Protein AF-A0A955I4R4-F1 (afdb_monomer_lite)

Sequence (77 aa):
MRDKAIPFWDDILLFSAQVQAYTKLGYLALDWVITKNGPKLLEINARAGLEIQNVNLVPLDSRLRKIEDIKILTPEK

Radius of gyration: 13.94 Å; chains: 1; bounding box: 35×22×33 Å

pLDDT: mean 88.43, std 9.01, range [50.09, 97.25]

Structure (mmCIF, N/CA/C/O backbone):
data_AF-A0A955I4R4-F1
#
_entry.id   AF-A0A955I4R4-F1
#
loop_
_atom_site.group_PDB
_atom_site.id
_atom_site.type_symbol
_atom_site.label_atom_id
_atom_site.label_alt_id
_atom_site.label_comp_id
_atom_site.label_asym_id
_atom_site.label_entity_id
_atom_site.label_seq_id
_atom_site.pdbx_PDB_ins_code
_atom_site.Cartn_x
_atom_site.Cartn_y
_atom_site.Cartn_z
_atom_site.occupancy
_atom_site.B_iso_or_equiv
_atom_site.auth_seq_id
_atom_site.auth_comp_id
_atom_site.auth_asym_id
_atom_site.auth_atom_id
_atom_site.pdbx_PDB_model_num
ATOM 1 N N . MET A 1 1 ? -1.063 -7.703 -21.008 1.00 54.81 1 MET A N 1
ATOM 2 C CA . MET A 1 1 ? -0.319 -7.737 -19.728 1.00 54.81 1 MET A CA 1
ATOM 3 C C . MET A 1 1 ? -0.329 -9.110 -19.042 1.00 54.81 1 MET A C 1
ATOM 5 O O . MET A 1 1 ? 0.116 -9.185 -17.911 1.00 54.81 1 MET A O 1
ATOM 9 N N . ARG A 1 2 ? -0.784 -10.201 -19.684 1.00 50.09 2 ARG A N 1
ATOM 10 C CA . ARG A 1 2 ? -1.010 -11.485 -18.992 1.00 50.09 2 ARG A CA 1
ATOM 11 C C . ARG A 1 2 ? 0.259 -12.230 -18.533 1.00 50.09 2 ARG A C 1
ATOM 13 O O . ARG A 1 2 ? 0.127 -13.102 -17.691 1.00 50.09 2 ARG A O 1
ATOM 20 N N . ASP A 1 3 ? 1.451 -11.802 -18.961 1.00 60.81 3 ASP A N 1
ATOM 21 C CA . ASP A 1 3 ? 2.708 -12.532 -18.701 1.00 60.81 3 ASP A CA 1
ATOM 22 C C . ASP A 1 3 ? 3.818 -11.682 -18.051 1.00 60.81 3 ASP A C 1
ATOM 24 O O . ASP A 1 3 ? 4.995 -12.027 -18.126 1.00 60.81 3 ASP A O 1
ATOM 28 N N . LYS A 1 4 ? 3.486 -10.535 -17.441 1.00 70.88 4 LYS A N 1
ATOM 29 C CA . LYS A 1 4 ? 4.474 -9.713 -16.720 1.00 70.88 4 LYS A CA 1
ATOM 30 C C . LYS A 1 4 ? 4.165 -9.710 -15.229 1.00 70.88 4 LYS A C 1
ATOM 32 O O . LYS A 1 4 ? 3.229 -9.042 -14.800 1.00 70.88 4 LYS A O 1
ATOM 37 N N . ALA A 1 5 ? 4.967 -10.443 -14.461 1.00 85.19 5 ALA A N 1
ATOM 38 C CA . ALA A 1 5 ? 4.972 -10.334 -13.009 1.00 85.19 5 ALA A CA 1
ATOM 39 C C . ALA A 1 5 ? 5.474 -8.941 -12.603 1.00 85.19 5 ALA A C 1
ATOM 41 O O . ALA A 1 5 ? 6.449 -8.436 -13.167 1.00 85.19 5 ALA A O 1
ATOM 42 N N . ILE A 1 6 ? 4.800 -8.320 -11.639 1.00 89.56 6 ILE A N 1
ATOM 43 C CA . ILE A 1 6 ? 5.259 -7.069 -11.036 1.00 89.56 6 ILE A CA 1
ATOM 44 C C . ILE A 1 6 ? 6.406 -7.428 -10.075 1.00 89.56 6 ILE A C 1
ATOM 46 O O . ILE A 1 6 ? 6.203 -8.263 -9.193 1.00 89.56 6 ILE A O 1
ATOM 50 N N . PRO A 1 7 ? 7.616 -6.860 -10.230 1.00 93.00 7 PRO A N 1
ATOM 51 C CA . PRO A 1 7 ? 8.714 -7.114 -9.300 1.00 93.00 7 PRO A CA 1
ATOM 52 C C . PRO A 1 7 ? 8.351 -6.712 -7.866 1.00 93.00 7 PRO A C 1
ATOM 54 O O . PRO A 1 7 ? 7.665 -5.711 -7.670 1.00 93.00 7 PRO A O 1
ATOM 57 N N . PHE A 1 8 ? 8.863 -7.452 -6.877 1.00 94.69 8 PHE A N 1
ATOM 58 C CA . PHE A 1 8 ? 8.644 -7.187 -5.443 1.00 94.69 8 PHE A CA 1
ATOM 59 C C . PHE A 1 8 ? 7.169 -7.218 -5.017 1.00 94.69 8 PHE A C 1
ATOM 61 O O . PHE A 1 8 ? 6.791 -6.548 -4.063 1.00 94.69 8 PHE A O 1
ATOM 68 N N . TRP A 1 9 ? 6.321 -7.960 -5.734 1.00 94.25 9 TRP A N 1
ATOM 69 C CA . TRP A 1 9 ? 4.878 -7.979 -5.490 1.00 94.25 9 TRP A CA 1
ATOM 70 C C . TRP A 1 9 ? 4.514 -8.306 -4.037 1.00 94.25 9 TRP A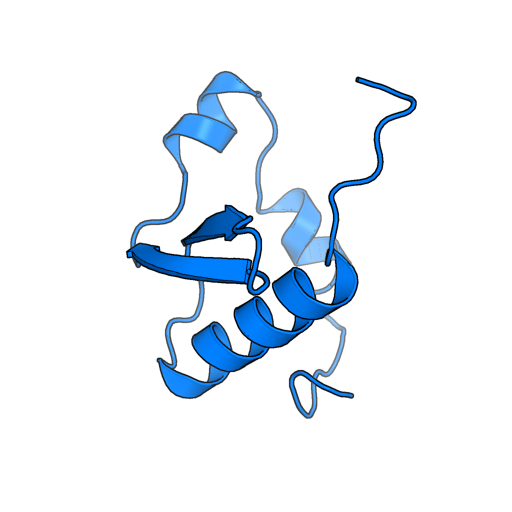 C 1
ATOM 72 O O . TRP A 1 9 ? 3.771 -7.552 -3.413 1.00 94.25 9 TRP A O 1
ATOM 82 N N . ASP A 1 10 ? 5.080 -9.381 -3.489 1.00 94.44 10 ASP A N 1
ATOM 83 C CA . ASP A 1 10 ? 4.773 -9.822 -2.126 1.00 94.44 10 ASP A CA 1
ATOM 84 C C . ASP A 1 10 ? 5.252 -8.804 -1.080 1.00 94.44 10 ASP A C 1
ATOM 86 O O . ASP A 1 10 ? 4.511 -8.481 -0.152 1.00 94.44 10 ASP A O 1
ATOM 90 N N . ASP A 1 11 ? 6.435 -8.213 -1.283 1.00 95.69 11 ASP A N 1
ATOM 91 C CA . ASP A 1 11 ? 6.960 -7.138 -0.432 1.00 95.69 11 ASP A CA 1
ATOM 92 C C . ASP A 1 11 ? 6.057 -5.900 -0.477 1.00 95.69 11 ASP A C 1
ATOM 94 O O . ASP A 1 11 ? 5.713 -5.332 0.556 1.00 95.69 11 ASP A O 1
ATOM 98 N N . ILE A 1 12 ? 5.629 -5.486 -1.675 1.00 97.00 12 ILE A N 1
ATOM 99 C CA . ILE A 1 12 ? 4.733 -4.340 -1.861 1.00 97.00 12 ILE A CA 1
ATOM 100 C C . ILE A 1 12 ? 3.407 -4.586 -1.140 1.00 97.00 12 ILE A C 1
ATOM 102 O O . ILE A 1 12 ? 2.912 -3.683 -0.463 1.00 97.00 12 ILE A O 1
ATOM 106 N N . LEU A 1 13 ? 2.832 -5.787 -1.246 1.00 95.19 13 LEU A N 1
ATOM 107 C CA . LEU A 1 13 ? 1.596 -6.134 -0.544 1.00 95.19 13 LEU A CA 1
ATOM 108 C C . L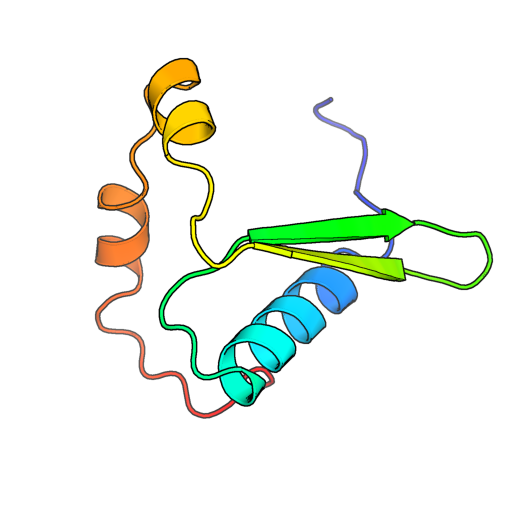EU A 1 13 ? 1.781 -6.114 0.977 1.00 95.19 13 LEU A C 1
ATOM 110 O O . LEU A 1 13 ? 0.981 -5.484 1.673 1.00 95.19 13 LEU A O 1
ATOM 114 N N . LEU A 1 14 ? 2.849 -6.734 1.485 1.00 96.19 14 LEU A N 1
ATOM 115 C CA . LEU A 1 14 ? 3.152 -6.764 2.914 1.00 96.19 14 LEU A CA 1
ATOM 116 C C . LEU A 1 14 ? 3.361 -5.352 3.472 1.00 96.19 14 LEU A C 1
ATOM 118 O O . LEU A 1 14 ? 2.724 -4.966 4.453 1.00 96.19 14 LEU A O 1
ATOM 122 N N . PHE A 1 15 ? 4.198 -4.544 2.821 1.00 96.88 15 PHE A N 1
ATOM 123 C CA . PHE A 1 15 ? 4.457 -3.171 3.251 1.00 96.88 15 PHE A CA 1
ATOM 124 C C . PHE A 1 15 ? 3.200 -2.308 3.160 1.00 96.88 15 PHE A C 1
ATOM 126 O O . PHE A 1 15 ? 2.981 -1.453 4.016 1.00 96.88 15 PHE A O 1
ATOM 133 N N . SER A 1 16 ? 2.333 -2.548 2.173 1.00 95.44 16 SER A N 1
ATOM 134 C CA . SER A 1 16 ? 1.053 -1.842 2.076 1.00 95.44 16 SER A CA 1
ATOM 135 C C . SER A 1 16 ? 0.144 -2.137 3.270 1.00 95.44 16 SER A C 1
ATOM 137 O O . SER A 1 16 ? -0.424 -1.211 3.852 1.00 95.44 16 SER A O 1
ATOM 139 N N . ALA A 1 17 ? 0.051 -3.406 3.677 1.00 94.00 17 ALA A N 1
ATOM 140 C CA . ALA A 1 17 ? -0.701 -3.812 4.862 1.00 94.00 17 ALA A CA 1
ATOM 141 C C . ALA A 1 17 ? -0.095 -3.231 6.154 1.00 94.00 17 ALA A C 1
ATOM 143 O O . ALA A 1 17 ? -0.825 -2.741 7.015 1.00 94.00 17 ALA A O 1
ATOM 144 N N . GLN A 1 18 ? 1.235 -3.191 6.269 1.00 95.38 18 GLN A N 1
ATOM 145 C CA . GLN A 1 18 ? 1.918 -2.545 7.394 1.00 95.38 18 GLN A CA 1
ATOM 146 C C . GLN A 1 18 ? 1.625 -1.044 7.464 1.00 95.38 18 GLN A C 1
ATOM 148 O O . GLN A 1 18 ? 1.253 -0.542 8.524 1.00 95.38 18 GLN A O 1
ATOM 153 N N . VAL A 1 19 ? 1.736 -0.314 6.350 1.00 95.62 19 VAL A N 1
ATOM 154 C CA . VAL A 1 19 ? 1.418 1.124 6.297 1.00 95.62 19 VAL A CA 1
ATOM 155 C C . VAL A 1 19 ? -0.035 1.372 6.704 1.00 95.62 19 VAL A C 1
ATOM 157 O O . VAL A 1 19 ? -0.308 2.294 7.475 1.00 95.62 19 VAL A O 1
ATOM 160 N N . GLN A 1 20 ? -0.968 0.529 6.258 1.00 92.75 20 GLN A N 1
ATOM 161 C CA . GLN A 1 20 ? -2.368 0.595 6.677 1.00 92.75 20 GLN A CA 1
ATOM 162 C C . GLN A 1 20 ? -2.525 0.407 8.194 1.00 92.75 20 GLN A C 1
ATOM 164 O O . GLN A 1 20 ? -3.157 1.242 8.846 1.00 92.75 20 GLN A O 1
ATOM 169 N N . ALA A 1 21 ? -1.868 -0.598 8.776 1.00 91.94 21 ALA A N 1
ATOM 170 C CA . ALA A 1 21 ? -1.892 -0.839 10.216 1.00 91.94 21 ALA A CA 1
ATOM 171 C C . ALA A 1 21 ? -1.273 0.319 11.029 1.00 91.94 21 ALA A C 1
ATOM 173 O O . ALA A 1 21 ? -1.842 0.741 12.039 1.00 91.94 21 ALA A O 1
ATOM 174 N N . TYR A 1 22 ? -0.140 0.877 10.584 1.00 93.88 22 TYR A N 1
ATOM 175 C CA . TYR A 1 22 ? 0.551 1.972 11.277 1.00 93.88 22 TYR A CA 1
ATOM 176 C C . TYR A 1 22 ? -0.205 3.299 11.208 1.00 93.88 22 TYR A C 1
ATOM 178 O O . TYR A 1 22 ? -0.280 4.023 12.202 1.00 93.88 22 TYR A O 1
ATOM 186 N N . THR A 1 23 ? -0.772 3.623 10.046 1.00 93.25 23 THR A N 1
ATOM 187 C CA . THR A 1 23 ? -1.542 4.861 9.850 1.00 93.25 23 THR A CA 1
ATOM 188 C C . THR A 1 23 ? -2.918 4.802 10.507 1.00 93.25 23 THR A C 1
ATOM 190 O O . THR A 1 23 ? -3.517 5.848 10.751 1.00 93.25 23 THR A O 1
ATOM 193 N N . LYS A 1 24 ? -3.416 3.593 10.810 1.00 87.81 24 LYS A N 1
ATOM 194 C CA . LYS A 1 24 ? -4.768 3.326 11.330 1.00 87.81 24 LYS A CA 1
ATOM 195 C C . LYS A 1 24 ? -5.883 3.838 10.413 1.00 87.81 24 LYS A C 1
ATOM 197 O O . LYS A 1 24 ? -7.021 4.011 10.847 1.00 87.81 24 LYS A O 1
ATOM 202 N N . LEU A 1 25 ? -5.569 4.079 9.142 1.00 82.62 25 LEU A N 1
ATOM 203 C CA . LEU A 1 25 ? -6.561 4.397 8.126 1.00 82.62 25 LEU A CA 1
ATOM 204 C C . LEU A 1 25 ? -7.259 3.093 7.738 1.00 82.62 25 LEU A C 1
ATOM 206 O O . LEU A 1 25 ? -6.606 2.154 7.300 1.00 82.62 25 LEU A O 1
ATOM 210 N N . GLY A 1 26 ? -8.581 3.009 7.902 1.00 81.44 26 GLY A N 1
ATOM 211 C CA . GLY A 1 26 ? -9.329 1.781 7.592 1.00 81.44 26 GLY A CA 1
ATOM 212 C C . GLY A 1 26 ? -9.184 1.331 6.131 1.00 81.44 26 GLY A C 1
ATOM 213 O O . GLY A 1 26 ? -9.105 0.141 5.856 1.00 81.44 26 GLY A O 1
ATOM 214 N N . TYR A 1 27 ? -9.087 2.283 5.202 1.00 84.81 27 TYR A N 1
ATOM 215 C CA . TYR A 1 27 ? -8.869 2.047 3.777 1.00 84.81 27 TYR A CA 1
ATOM 216 C C . TYR A 1 27 ? -7.995 3.166 3.203 1.00 84.81 27 TYR A C 1
ATOM 218 O O . TYR A 1 27 ? -8.155 4.328 3.580 1.00 84.81 27 TYR A O 1
ATOM 226 N N . LEU A 1 28 ? -7.057 2.818 2.320 1.00 90.69 28 LEU A N 1
ATOM 227 C CA . LEU A 1 28 ? -6.104 3.753 1.727 1.00 90.69 28 LEU A CA 1
ATOM 228 C C . LEU A 1 28 ? -5.595 3.247 0.370 1.00 90.69 28 LEU A C 1
ATOM 230 O O . LEU A 1 28 ? -5.764 2.076 0.028 1.00 90.69 28 LEU A O 1
ATOM 234 N N . ALA A 1 29 ? -4.974 4.139 -0.396 1.00 91.31 29 ALA A N 1
ATOM 235 C CA . ALA A 1 29 ? -4.269 3.846 -1.638 1.00 91.31 29 ALA A CA 1
ATOM 236 C C . ALA A 1 29 ? -2.806 4.271 -1.488 1.00 91.31 29 ALA A C 1
ATOM 238 O O . ALA A 1 29 ? -2.520 5.265 -0.819 1.00 91.31 29 ALA A O 1
ATOM 239 N N . LEU A 1 30 ? -1.892 3.501 -2.076 1.00 94.12 30 LEU A N 1
ATOM 240 C CA . LEU A 1 30 ? -0.453 3.727 -1.983 1.00 94.12 30 LEU A CA 1
ATOM 241 C C . LEU A 1 30 ? 0.160 3.763 -3.371 1.00 94.12 30 LEU A C 1
ATOM 243 O O . LEU A 1 30 ? -0.018 2.824 -4.153 1.00 94.12 30 LEU A O 1
ATOM 247 N N . ASP A 1 31 ? 0.954 4.797 -3.614 1.00 95.00 31 ASP A N 1
ATOM 248 C CA . ASP A 1 31 ? 1.642 4.966 -4.884 1.00 95.00 31 ASP A CA 1
ATOM 249 C C . ASP A 1 31 ? 3.078 4.468 -4.736 1.00 95.00 31 ASP A C 1
ATOM 251 O O . ASP A 1 31 ? 3.954 5.124 -4.161 1.00 95.00 31 ASP A O 1
ATOM 255 N N . TRP A 1 32 ? 3.302 3.255 -5.236 1.00 96.69 32 TRP A N 1
ATOM 256 C CA . TRP A 1 32 ? 4.594 2.583 -5.206 1.00 96.69 32 TRP A CA 1
ATOM 257 C C . TRP A 1 32 ? 5.371 2.808 -6.498 1.00 96.69 32 TRP A C 1
ATOM 259 O O . TRP A 1 32 ? 4.846 2.656 -7.600 1.00 96.69 32 TRP A O 1
ATOM 269 N N . VAL A 1 33 ? 6.668 3.076 -6.360 1.00 96.75 33 VAL A N 1
ATOM 270 C CA . VAL A 1 33 ? 7.608 3.128 -7.481 1.00 96.75 33 VAL A CA 1
ATOM 271 C C . VAL A 1 33 ? 8.676 2.064 -7.314 1.00 96.75 33 VAL A C 1
ATOM 273 O O . VAL A 1 33 ? 9.328 1.958 -6.275 1.00 96.75 33 VAL A O 1
ATOM 276 N N . ILE A 1 34 ? 8.879 1.282 -8.370 1.00 95.62 34 ILE A N 1
ATOM 277 C CA . ILE A 1 34 ? 9.927 0.266 -8.424 1.00 95.62 34 ILE A CA 1
ATOM 278 C C . ILE A 1 34 ? 11.210 0.931 -8.910 1.00 95.62 34 ILE A C 1
ATOM 280 O O . ILE A 1 34 ? 11.295 1.417 -10.038 1.00 95.62 34 ILE A O 1
ATOM 284 N N . THR A 1 35 ? 12.218 0.946 -8.044 1.00 95.25 35 THR A N 1
ATOM 285 C CA . THR A 1 35 ? 13.542 1.490 -8.352 1.00 95.25 35 THR A CA 1
ATOM 286 C C . THR A 1 35 ? 14.574 0.369 -8.441 1.00 95.25 35 THR A C 1
ATOM 288 O O . THR A 1 35 ? 14.335 -0.753 -7.998 1.00 95.25 35 THR A O 1
ATOM 291 N N . LYS A 1 36 ? 15.780 0.689 -8.926 1.00 93.69 36 LYS A N 1
ATOM 292 C CA . LYS A 1 36 ? 16.934 -0.230 -8.878 1.00 93.69 36 LYS A CA 1
ATOM 293 C C . LYS A 1 36 ? 17.313 -0.684 -7.456 1.00 93.69 36 LYS A C 1
ATOM 295 O O . LYS A 1 36 ? 17.986 -1.692 -7.307 1.00 93.69 36 LYS A O 1
ATOM 300 N N . ASN A 1 37 ? 16.881 0.057 -6.432 1.00 94.19 37 ASN A N 1
ATOM 301 C CA . ASN A 1 37 ? 17.157 -0.209 -5.019 1.00 94.19 37 ASN A CA 1
ATOM 302 C C . ASN A 1 37 ? 15.922 -0.775 -4.285 1.00 94.19 37 ASN A C 1
ATOM 304 O O . ASN A 1 37 ? 15.822 -0.631 -3.066 1.00 94.19 37 ASN A O 1
ATOM 308 N N . GLY A 1 38 ? 14.955 -1.339 -5.018 1.00 94.88 38 GLY A N 1
ATOM 309 C CA . GLY A 1 38 ? 13.710 -1.883 -4.470 1.00 94.88 38 GLY A CA 1
ATOM 310 C C . GLY A 1 38 ? 12.516 -0.916 -4.526 1.00 94.88 38 GLY A C 1
ATOM 311 O O . GLY A 1 38 ? 12.636 0.194 -5.072 1.00 94.88 38 GLY A O 1
ATOM 312 N N . PRO A 1 39 ? 11.353 -1.334 -3.993 1.00 97.25 39 PRO A N 1
ATOM 313 C CA . PRO A 1 39 ? 10.138 -0.529 -3.983 1.00 97.25 39 PRO A CA 1
ATOM 314 C C . PRO A 1 39 ? 10.279 0.676 -3.043 1.00 97.25 39 PRO A C 1
ATOM 316 O O . PRO A 1 39 ? 10.871 0.594 -1.965 1.00 97.25 39 PRO A O 1
ATOM 319 N N . LYS A 1 40 ? 9.744 1.820 -3.467 1.00 97.19 40 LYS A N 1
ATOM 320 C CA . LYS A 1 40 ? 9.695 3.066 -2.696 1.00 97.19 40 LYS A CA 1
ATOM 321 C C . LYS A 1 40 ? 8.264 3.582 -2.676 1.00 97.19 40 LYS A C 1
ATOM 323 O O . LYS A 1 40 ? 7.619 3.620 -3.721 1.00 97.19 40 LYS A O 1
ATOM 328 N N . LEU A 1 41 ? 7.793 3.975 -1.498 1.00 96.81 41 LEU A N 1
ATOM 329 C CA . LEU A 1 41 ? 6.484 4.591 -1.330 1.00 96.81 41 LEU A CA 1
ATOM 330 C C . LEU A 1 41 ? 6.599 6.094 -1.590 1.00 96.81 41 LEU A C 1
ATOM 332 O O . LEU A 1 41 ? 7.412 6.755 -0.942 1.00 96.81 41 LEU A O 1
ATOM 336 N N . LEU A 1 42 ? 5.819 6.620 -2.533 1.00 97.12 42 LEU A N 1
ATOM 337 C CA . LEU A 1 42 ? 5.789 8.051 -2.838 1.00 97.12 42 LEU A CA 1
ATOM 338 C C . LEU A 1 42 ? 4.660 8.778 -2.116 1.00 97.12 42 LEU A C 1
ATOM 340 O O . LEU A 1 42 ? 4.874 9.876 -1.609 1.00 97.12 42 LEU A O 1
ATOM 344 N N . GLU A 1 43 ? 3.477 8.169 -2.068 1.00 94.94 43 GLU A N 1
ATOM 345 C CA . GLU A 1 43 ? 2.276 8.832 -1.570 1.00 94.94 43 GLU A CA 1
ATOM 346 C C . GLU A 1 43 ? 1.367 7.869 -0.807 1.00 94.94 43 GLU A C 1
ATOM 348 O O . GLU A 1 43 ? 1.221 6.699 -1.169 1.00 94.94 43 GLU A O 1
ATOM 353 N N . ILE A 1 44 ? 0.739 8.395 0.248 1.00 94.38 44 ILE A N 1
ATOM 354 C CA . ILE A 1 44 ? -0.339 7.741 0.987 1.00 94.38 44 ILE A CA 1
ATOM 355 C C . ILE A 1 44 ? -1.618 8.543 0.765 1.00 94.38 44 ILE A C 1
ATOM 357 O O . ILE A 1 44 ? -1.732 9.687 1.201 1.00 94.38 44 ILE A O 1
ATOM 361 N N . ASN A 1 45 ? -2.607 7.902 0.155 1.00 91.31 45 ASN A N 1
ATOM 362 C CA . ASN A 1 45 ? -3.885 8.498 -0.196 1.00 91.31 45 ASN A CA 1
ATOM 363 C C . ASN A 1 45 ? -5.012 7.942 0.684 1.00 91.31 45 ASN A C 1
ATOM 365 O O . ASN A 1 45 ? -5.468 6.815 0.498 1.00 91.31 45 ASN A O 1
ATOM 369 N N . ALA A 1 46 ? -5.517 8.750 1.626 1.00 86.38 46 ALA A N 1
ATOM 370 C CA . ALA A 1 46 ? -6.625 8.359 2.513 1.00 86.38 46 ALA A CA 1
ATOM 371 C C . ALA A 1 46 ? -7.999 8.309 1.807 1.00 86.38 46 ALA A C 1
ATOM 373 O O . ALA A 1 46 ? -8.950 7.729 2.324 1.00 86.38 46 ALA A O 1
ATOM 374 N N . ARG A 1 47 ? -8.124 8.924 0.621 1.00 81.31 47 ARG A N 1
ATOM 375 C CA . ARG A 1 47 ? -9.337 8.901 -0.216 1.00 81.31 47 ARG A CA 1
ATOM 376 C C . ARG A 1 47 ? -9.126 7.978 -1.403 1.00 81.31 47 ARG A C 1
ATOM 378 O O . ARG A 1 47 ? -8.913 8.415 -2.529 1.00 81.31 47 ARG A O 1
ATOM 385 N N . ALA A 1 48 ? -9.133 6.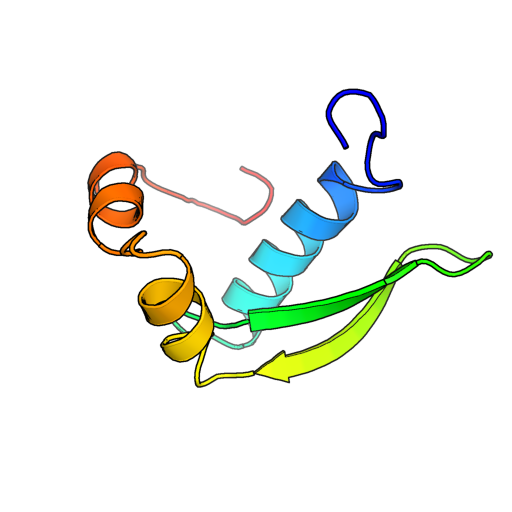688 -1.130 1.00 72.31 48 ALA A N 1
ATOM 386 C CA . ALA A 1 48 ? -8.737 5.720 -2.128 1.00 72.31 48 ALA A CA 1
ATOM 387 C C . ALA A 1 48 ? -9.769 5.560 -3.259 1.00 72.31 48 ALA A C 1
ATOM 389 O O . ALA A 1 48 ? -10.902 5.126 -3.060 1.00 72.31 48 ALA A O 1
ATOM 390 N N . GLY A 1 49 ? -9.327 5.908 -4.470 1.00 73.69 49 GLY A N 1
ATOM 391 C CA . GLY A 1 49 ? -9.627 5.212 -5.724 1.00 73.69 49 GLY A CA 1
ATOM 392 C C . GLY A 1 49 ? -11.083 5.061 -6.168 1.00 73.69 49 GLY A C 1
ATOM 393 O O . GLY A 1 49 ? -11.341 4.189 -6.995 1.00 73.69 49 GLY A O 1
ATOM 394 N N . LEU A 1 50 ? -12.035 5.856 -5.672 1.00 80.12 50 LEU A N 1
ATOM 395 C CA . LEU A 1 50 ? -13.445 5.731 -6.076 1.00 80.12 50 LEU A CA 1
ATOM 396 C C . LEU A 1 50 ? -13.625 5.874 -7.599 1.00 80.12 50 LEU A C 1
ATOM 398 O O . LEU A 1 50 ? -14.379 5.126 -8.214 1.00 80.12 50 LEU A O 1
ATOM 402 N N . GLU A 1 51 ? -12.877 6.781 -8.225 1.00 82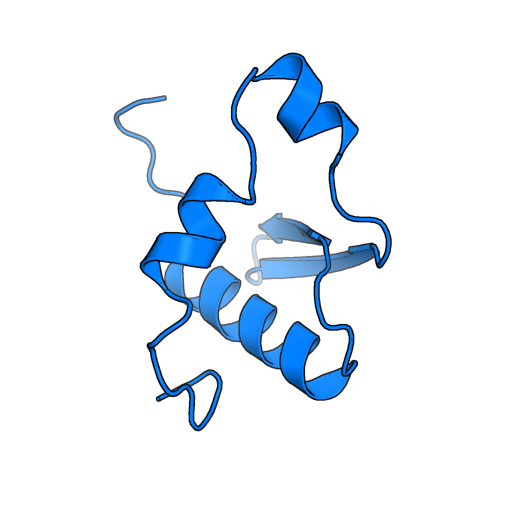.38 51 GLU A N 1
ATOM 403 C CA . GLU A 1 51 ? -12.920 6.983 -9.675 1.00 82.38 51 GLU A CA 1
ATOM 404 C C . GLU A 1 51 ? -12.394 5.767 -10.453 1.00 82.38 51 GLU A C 1
ATOM 406 O O . GLU A 1 51 ? -12.995 5.363 -11.445 1.00 82.38 51 GLU A O 1
ATOM 411 N N . ILE A 1 52 ? -11.350 5.099 -9.948 1.00 81.94 52 ILE A N 1
ATOM 412 C CA . ILE A 1 52 ? -10.831 3.852 -10.534 1.00 81.94 52 ILE A CA 1
ATOM 413 C C . ILE A 1 52 ? -11.904 2.757 -10.496 1.00 81.94 52 ILE A C 1
ATOM 415 O O . ILE A 1 52 ? -12.050 2.003 -11.461 1.00 81.94 52 ILE A O 1
ATOM 419 N N . GLN A 1 53 ? -12.673 2.667 -9.407 1.00 83.69 53 GLN A N 1
ATOM 420 C CA . GLN A 1 53 ? -13.772 1.703 -9.294 1.00 83.69 53 GLN A CA 1
ATOM 421 C C . GLN A 1 53 ? -14.897 2.010 -10.286 1.00 83.69 53 GLN A C 1
ATOM 423 O O . GLN A 1 53 ? -15.405 1.092 -10.933 1.00 83.69 53 GLN A O 1
ATOM 428 N N . ASN A 1 54 ? -15.242 3.292 -10.438 1.00 84.69 54 ASN A N 1
ATOM 429 C CA . ASN A 1 54 ? -16.277 3.746 -11.363 1.00 84.69 54 ASN A CA 1
ATOM 430 C C . ASN A 1 54 ? -15.896 3.472 -12.823 1.00 84.69 54 ASN A C 1
ATOM 432 O O . ASN A 1 54 ? -16.695 2.901 -13.558 1.00 84.69 54 ASN A O 1
ATOM 436 N N . VAL A 1 55 ? -14.668 3.814 -13.233 1.00 88.69 55 VAL A N 1
ATOM 437 C CA . VAL A 1 55 ? -14.187 3.612 -14.612 1.00 88.69 55 VAL A CA 1
ATOM 438 C C . VAL A 1 55 ? -14.125 2.129 -14.975 1.00 88.69 55 VAL A C 1
ATOM 440 O O . VAL A 1 55 ? -14.489 1.751 -16.085 1.00 88.69 55 VAL A O 1
ATOM 443 N N . ASN A 1 56 ? -13.700 1.274 -14.041 1.00 84.31 56 ASN A N 1
ATOM 444 C CA . ASN A 1 56 ? -13.613 -0.163 -14.291 1.00 84.31 56 ASN A CA 1
ATOM 445 C C . ASN A 1 56 ? -14.945 -0.904 -14.085 1.00 8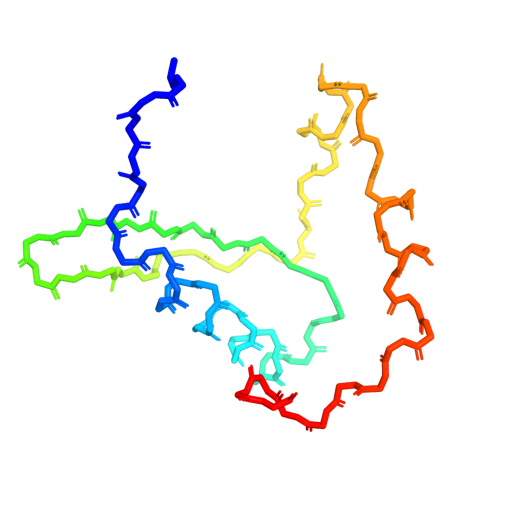4.31 56 ASN A C 1
ATOM 447 O O . ASN A 1 56 ? -14.992 -2.095 -14.371 1.00 84.31 56 ASN A O 1
ATOM 451 N N . LEU A 1 57 ? -16.004 -0.238 -13.595 1.00 88.12 57 LEU A N 1
ATOM 452 C CA . LEU A 1 57 ? -17.288 -0.844 -13.190 1.00 88.12 57 LEU A CA 1
ATOM 453 C C . LEU A 1 57 ? -17.116 -2.023 -12.222 1.00 88.12 57 LEU A C 1
ATOM 455 O O . LEU A 1 57 ? -17.810 -3.038 -12.282 1.00 88.12 57 LEU A O 1
ATOM 459 N N . VAL A 1 58 ? -16.137 -1.899 -11.331 1.00 86.25 58 VAL A N 1
ATOM 460 C CA . VAL A 1 58 ? -15.654 -2.992 -10.494 1.00 86.25 58 VAL A CA 1
ATOM 461 C C . VAL A 1 58 ? -15.622 -2.495 -9.044 1.00 86.25 58 VAL A C 1
ATOM 463 O O . VAL A 1 58 ? -14.627 -1.912 -8.609 1.00 86.25 58 VAL A O 1
ATOM 466 N N . PRO A 1 59 ? -16.711 -2.702 -8.277 1.00 85.19 59 PRO A N 1
ATOM 467 C CA . PRO A 1 59 ? -16.841 -2.148 -6.935 1.00 85.19 59 PRO A CA 1
ATOM 468 C C . PRO A 1 59 ? -15.963 -2.888 -5.923 1.00 85.19 59 PRO A C 1
ATOM 470 O O . PRO A 1 59 ? -15.810 -4.118 -5.967 1.00 85.19 59 PRO A O 1
ATOM 473 N N . LEU A 1 60 ? -15.423 -2.132 -4.969 1.00 85.88 60 LEU A N 1
ATOM 474 C CA . LEU A 1 60 ? -14.628 -2.663 -3.865 1.00 85.88 60 LEU A CA 1
ATOM 475 C C . LEU A 1 60 ? -15.464 -3.487 -2.875 1.00 85.88 60 LEU A C 1
ATOM 477 O O . LEU A 1 60 ? -14.966 -4.492 -2.377 1.00 85.88 60 LEU A O 1
ATOM 481 N N . ASP A 1 61 ? -16.730 -3.118 -2.648 1.00 87.44 61 ASP A N 1
ATOM 482 C CA . ASP A 1 61 ? -17.647 -3.795 -1.708 1.00 87.44 61 ASP A CA 1
ATOM 483 C C . ASP A 1 61 ? -17.663 -5.319 -1.909 1.00 87.44 61 ASP A C 1
ATOM 485 O O . ASP A 1 61 ? -17.395 -6.080 -0.981 1.00 87.44 61 ASP A O 1
ATOM 489 N N . SER A 1 62 ? -17.841 -5.769 -3.154 1.00 88.50 62 SER A N 1
ATOM 490 C CA . SER A 1 62 ? -17.871 -7.197 -3.493 1.00 88.50 62 SER A CA 1
ATOM 491 C C . SER A 1 62 ? -16.594 -7.963 -3.120 1.00 88.50 62 SER A C 1
ATOM 493 O O . SER A 1 62 ? -16.641 -9.175 -2.912 1.00 88.50 62 SER A O 1
ATOM 495 N N . ARG A 1 63 ? -15.440 -7.284 -3.057 1.00 88.00 63 ARG A N 1
ATOM 496 C CA . ARG A 1 63 ? -14.161 -7.875 -2.639 1.00 88.00 63 ARG A CA 1
ATOM 497 C C . ARG A 1 63 ? -14.018 -7.868 -1.129 1.00 88.00 63 ARG A C 1
ATOM 499 O O . ARG A 1 63 ? -13.587 -8.875 -0.585 1.00 88.00 63 ARG A O 1
ATOM 506 N N . LEU A 1 64 ? -14.404 -6.773 -0.475 1.00 87.81 64 LEU A N 1
ATOM 507 C CA . LEU A 1 64 ? -14.353 -6.660 0.982 1.00 87.81 64 LEU A CA 1
ATOM 508 C C . LEU A 1 64 ? -15.243 -7.709 1.650 1.00 87.81 64 LEU A C 1
ATOM 510 O O . LEU A 1 64 ? -14.776 -8.404 2.542 1.00 87.81 64 LEU A O 1
ATOM 514 N N . ARG A 1 65 ? -16.456 -7.936 1.129 1.00 91.31 65 ARG A N 1
ATOM 515 C CA . ARG A 1 65 ? -17.359 -8.994 1.622 1.00 91.31 65 ARG A CA 1
ATOM 516 C C . ARG A 1 65 ? -16.736 -10.390 1.615 1.00 91.31 65 ARG A C 1
ATOM 518 O O . ARG A 1 65 ? -17.058 -11.207 2.462 1.00 91.31 65 ARG A O 1
ATOM 525 N N . LYS A 1 66 ? -15.841 -10.690 0.667 1.00 91.62 66 LYS A N 1
ATOM 526 C CA . LYS A 1 66 ? -15.189 -12.012 0.590 1.00 91.62 66 LYS A CA 1
ATOM 527 C C . LYS A 1 66 ? -14.192 -12.253 1.717 1.00 91.62 66 LYS A C 1
ATOM 529 O O . LYS A 1 66 ? -13.841 -13.402 1.962 1.00 91.62 66 LYS A O 1
ATOM 534 N N . ILE A 1 67 ? -13.698 -11.185 2.334 1.00 89.31 67 ILE A N 1
ATOM 535 C CA . ILE A 1 67 ? -12.661 -11.236 3.363 1.00 89.31 67 I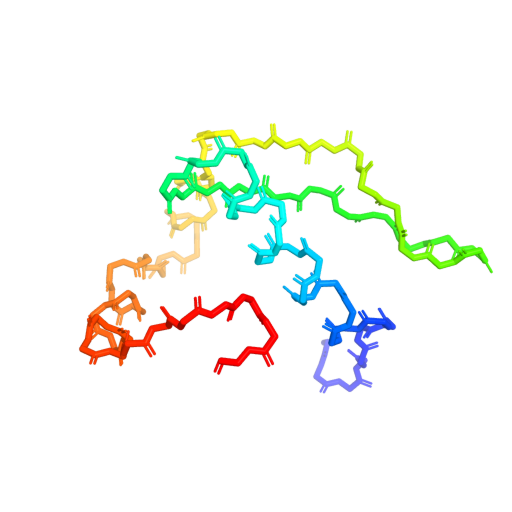LE A CA 1
ATOM 536 C C . ILE A 1 67 ? -13.159 -10.721 4.719 1.00 89.31 67 ILE A C 1
ATOM 538 O O . ILE A 1 67 ? -12.376 -10.662 5.658 1.00 89.31 67 ILE A O 1
ATOM 542 N N . GLU A 1 68 ? -14.440 -10.359 4.828 1.00 90.00 68 GLU A N 1
ATOM 543 C CA . GLU A 1 68 ? -15.023 -9.705 6.007 1.00 90.00 68 GLU A CA 1
ATOM 544 C C . GLU A 1 68 ? -14.942 -10.578 7.270 1.00 90.00 68 GLU A C 1
ATOM 546 O O . GLU A 1 68 ? -14.671 -10.070 8.355 1.00 90.00 68 GLU A O 1
ATOM 551 N N . ASP A 1 69 ? -15.071 -11.898 7.120 1.00 92.50 69 ASP A N 1
ATOM 552 C CA . ASP A 1 69 ? -14.997 -12.856 8.232 1.00 92.50 69 ASP A CA 1
ATOM 553 C C . ASP A 1 69 ? -13.566 -13.330 8.551 1.00 92.50 69 ASP A C 1
ATOM 555 O O . ASP A 1 69 ? -13.351 -14.151 9.452 1.00 92.50 69 ASP A O 1
ATOM 559 N N . ILE A 1 70 ? -12.559 -12.843 7.819 1.00 91.12 70 ILE A N 1
ATOM 560 C CA . ILE A 1 70 ? -11.165 -13.229 8.035 1.00 91.12 70 ILE A CA 1
ATOM 561 C C . ILE A 1 70 ? -10.593 -12.409 9.191 1.00 91.12 70 ILE A C 1
ATOM 563 O O . ILE A 1 70 ? -10.476 -11.186 9.127 1.00 91.12 70 ILE A O 1
ATOM 567 N N . LYS A 1 71 ? -10.172 -13.098 10.255 1.00 87.62 71 LYS A N 1
ATOM 568 C CA . LYS A 1 71 ? -9.464 -12.466 11.372 1.00 87.62 71 LYS A CA 1
ATOM 569 C C . LYS A 1 71 ? -7.997 -12.262 11.011 1.00 87.62 71 LYS A C 1
ATOM 571 O O . LYS A 1 71 ? -7.243 -13.228 10.966 1.00 87.62 71 LYS A O 1
ATOM 576 N N . ILE A 1 72 ? -7.608 -11.007 10.811 1.00 84.81 72 ILE A N 1
ATOM 577 C CA . ILE A 1 72 ? -6.212 -10.609 10.599 1.00 84.81 72 ILE A CA 1
ATOM 578 C C . ILE A 1 72 ? -5.603 -10.222 11.950 1.00 84.81 72 ILE A C 1
ATOM 580 O O . ILE A 1 72 ? -6.163 -9.387 12.663 1.00 84.81 72 ILE A O 1
ATOM 584 N N . LEU A 1 73 ? -4.479 -10.844 12.317 1.00 84.00 73 LEU A N 1
ATOM 585 C CA . LEU A 1 73 ? -3.790 -10.572 13.584 1.00 84.00 73 LEU A CA 1
ATOM 586 C C . LEU A 1 73 ? -2.674 -9.550 13.394 1.00 84.00 73 LEU A C 1
ATOM 588 O O . LEU A 1 73 ? -2.569 -8.607 14.180 1.00 84.00 73 LEU A O 1
ATOM 592 N N . THR A 1 74 ? -1.853 -9.729 12.357 1.00 89.00 74 THR A N 1
ATOM 593 C CA . THR A 1 74 ? -0.829 -8.763 11.948 1.00 89.00 74 THR A CA 1
ATOM 594 C C . THR A 1 74 ? -0.700 -8.761 10.422 1.00 89.00 74 THR A C 1
ATOM 596 O O . THR A 1 74 ? -1.137 -9.704 9.773 1.00 89.00 74 THR A O 1
ATOM 599 N N . PRO A 1 75 ? -0.099 -7.730 9.807 1.00 88.50 75 PRO A N 1
ATOM 600 C CA . PRO A 1 75 ? 0.164 -7.728 8.364 1.00 88.50 75 PRO A CA 1
ATOM 601 C C . PRO A 1 75 ? 0.929 -8.964 7.854 1.00 88.50 75 PRO A C 1
ATOM 603 O O . PRO A 1 75 ? 0.763 -9.363 6.707 1.00 88.50 75 PRO A O 1
ATOM 606 N N . GLU A 1 76 ? 1.759 -9.572 8.702 1.00 90.50 76 GLU A N 1
ATOM 607 C CA . GLU A 1 76 ? 2.576 -10.752 8.401 1.00 90.50 76 GLU A CA 1
ATOM 608 C C . GLU A 1 76 ? 1.844 -12.094 8.610 1.00 90.50 76 GLU A C 1
ATOM 610 O O . GLU A 1 76 ? 2.401 -13.131 8.242 1.00 90.50 76 GLU A O 1
ATOM 615 N N . LYS A 1 77 ? 0.671 -12.105 9.264 1.00 77.31 77 LYS A N 1
ATOM 616 C CA . LYS A 1 77 ? -0.029 -13.315 9.739 1.00 77.31 77 LYS A CA 1
ATOM 617 C C . LYS A 1 77 ? -1.545 -13.228 9.590 1.00 77.31 77 LYS A C 1
ATOM 619 O O . LYS A 1 77 ? -2.083 -14.147 8.940 1.00 77.31 77 LYS A O 1
#

Secondary structure (DSSP, 8-state):
-TT-PPTTHHHHHHHHHHHHHHHT-SS-EEEEEEETTEEEEEEEESS--HHHHHHHT--SHHHHTTTTT----STT-

Foldseek 3Di:
DVPDDDPCVVVVQLVVQVVCVVVVLPDWDWDWDQDPVGIDTDDIGSPDDPVVCVVVVNDPVVVCVVCVPPDDDGSVD